Protein AF-A0A5K1FP67-F1 (afdb_monomer_lite)

Radius of gyration: 22.07 Å; chains: 1; bounding box: 69×17×46 Å

Sequence (74 aa):
FVQLTPHISFLPTVFLLTQLLGFLLSLYYFLQPKFGGNIIDIVSKDVRTPEQQATALAAVQNTIFSIMLIVVIG

pLDDT: mean 81.23, std 12.33, range [42.84, 94.5]

Secondary structure (DSSP, 8-state):
-----SSSSHHHHHHHHHHHHHHHHHHHHHHIIIIIHHHHHHHTS---SHHHHHHHHHHHHHHHHHHHHHHHH-

Structure (mmCIF, N/CA/C/O backbone):
data_AF-A0A5K1FP67-F1
#
_entry.id   AF-A0A5K1FP67-F1
#
loop_
_atom_site.group_PDB
_atom_site.id
_atom_site.type_symbol
_atom_site.label_atom_id
_atom_site.label_alt_id
_atom_site.label_comp_id
_atom_site.label_asym_id
_atom_site.label_entity_id
_atom_site.label_seq_id
_atom_site.pdbx_PDB_ins_code
_atom_site.Cartn_x
_atom_site.Cartn_y
_atom_site.Cartn_z
_atom_site.occupancy
_atom_site.B_iso_or_equiv
_atom_site.auth_seq_id
_atom_site.auth_comp_id
_atom_site.auth_asym_id
_atom_site.auth_atom_id
_atom_site.pdbx_PDB_model_num
ATOM 1 N N . PHE A 1 1 ? 50.116 -4.812 -25.895 1.00 42.84 1 PHE A N 1
ATOM 2 C CA . PHE A 1 1 ? 48.656 -4.621 -25.952 1.00 42.84 1 PHE A CA 1
ATOM 3 C C . PHE A 1 1 ? 48.116 -4.638 -24.532 1.00 42.84 1 PHE A C 1
ATOM 5 O O . PHE A 1 1 ? 47.888 -5.699 -23.973 1.00 42.84 1 PHE A O 1
ATOM 12 N N . VAL A 1 2 ? 48.056 -3.461 -23.907 1.00 43.97 2 VAL A N 1
ATOM 13 C CA . VAL A 1 2 ? 47.566 -3.289 -22.535 1.00 43.97 2 VAL A CA 1
ATOM 14 C C . VAL A 1 2 ? 46.041 -3.392 -22.573 1.00 43.97 2 VAL A C 1
ATOM 16 O O . VAL A 1 2 ? 45.388 -2.587 -23.232 1.00 43.97 2 VAL A O 1
ATOM 19 N N . GLN A 1 3 ? 45.479 -4.395 -21.903 1.00 53.31 3 GLN A N 1
ATOM 20 C CA . GLN A 1 3 ? 44.036 -4.580 -21.788 1.00 53.31 3 GLN A CA 1
ATOM 21 C C . GLN A 1 3 ? 43.495 -3.645 -20.688 1.00 53.31 3 GLN A C 1
ATOM 23 O O . GLN A 1 3 ? 43.377 -4.026 -19.527 1.00 53.31 3 GLN A O 1
ATOM 28 N N . LEU A 1 4 ? 43.213 -2.388 -21.037 1.00 55.59 4 LEU A N 1
ATOM 29 C CA . LEU A 1 4 ? 42.536 -1.424 -20.161 1.00 55.59 4 LEU A CA 1
ATOM 30 C C . LEU A 1 4 ? 41.024 -1.489 -20.390 1.00 55.59 4 LEU A C 1
ATOM 32 O O . LEU A 1 4 ? 40.526 -0.766 -21.242 1.00 55.59 4 LEU A O 1
ATOM 36 N N . THR A 1 5 ? 40.290 -2.297 -19.619 1.00 61.88 5 THR A N 1
ATOM 37 C CA . THR A 1 5 ? 38.878 -1.982 -19.305 1.00 61.88 5 THR A CA 1
ATOM 38 C C . THR A 1 5 ? 38.328 -2.865 -18.183 1.00 61.88 5 THR A C 1
ATOM 40 O O . THR A 1 5 ? 38.116 -4.056 -18.405 1.00 61.88 5 THR A O 1
ATOM 43 N N . PRO A 1 6 ? 37.995 -2.269 -17.022 1.00 53.00 6 PRO A N 1
ATOM 44 C CA . PRO A 1 6 ? 36.821 -2.725 -16.281 1.00 53.00 6 PRO A CA 1
ATOM 45 C C . PRO A 1 6 ? 35.979 -1.550 -15.737 1.00 53.00 6 PRO A C 1
ATOM 47 O O . PRO A 1 6 ? 35.529 -1.592 -14.600 1.00 53.00 6 PRO A O 1
ATOM 50 N N . HIS A 1 7 ? 35.766 -0.480 -16.517 1.00 55.53 7 HIS A N 1
ATOM 51 C CA . HIS A 1 7 ? 34.970 0.682 -16.065 1.00 55.53 7 HIS A CA 1
ATOM 52 C C . HIS A 1 7 ? 33.637 0.902 -16.809 1.00 55.53 7 HIS A C 1
ATOM 54 O O . HIS A 1 7 ? 32.858 1.757 -16.401 1.00 55.53 7 HIS A O 1
ATOM 60 N N . ILE A 1 8 ? 33.321 0.125 -17.855 1.00 55.12 8 ILE A N 1
ATOM 61 C CA . ILE A 1 8 ? 32.127 0.357 -18.705 1.00 55.12 8 ILE A CA 1
ATOM 62 C C . ILE A 1 8 ? 30.920 -0.534 -18.329 1.00 55.12 8 ILE A C 1
ATOM 64 O O . ILE A 1 8 ? 29.805 -0.307 -18.785 1.00 55.12 8 ILE A O 1
ATOM 68 N N . SER A 1 9 ? 31.079 -1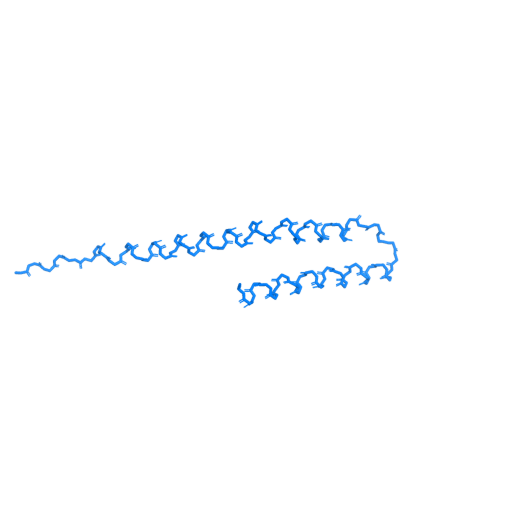.495 -17.419 1.00 57.31 9 SER A N 1
ATOM 69 C CA . SER A 1 9 ? 29.990 -2.366 -16.934 1.00 57.31 9 SER A CA 1
ATOM 70 C C . SER A 1 9 ? 29.198 -1.798 -15.743 1.00 57.31 9 SER A C 1
ATOM 72 O O . SER A 1 9 ? 28.184 -2.373 -15.358 1.00 57.31 9 SER A O 1
ATOM 74 N N . PHE A 1 10 ? 29.616 -0.664 -15.167 1.00 59.03 10 PHE A N 1
ATOM 75 C CA . PHE A 1 10 ? 28.963 -0.060 -13.992 1.00 59.03 10 PHE A CA 1
ATOM 76 C C . PHE A 1 10 ? 27.778 0.853 -14.361 1.00 59.03 10 PHE A C 1
ATOM 78 O O . PHE A 1 10 ? 26.777 0.916 -13.649 1.00 59.03 10 PHE A O 1
ATOM 85 N N . LEU A 1 11 ? 27.868 1.523 -15.512 1.00 69.50 11 LEU A N 1
ATOM 86 C CA . LEU A 1 11 ? 26.875 2.482 -15.997 1.00 69.50 11 LEU A CA 1
ATOM 87 C C . LEU A 1 11 ? 25.475 1.881 -16.265 1.00 69.50 11 LEU A C 1
ATOM 89 O O . LEU A 1 11 ? 24.496 2.479 -15.815 1.00 69.50 11 LEU A O 1
ATOM 93 N N . PRO A 1 12 ? 25.327 0.711 -16.925 1.00 81.62 12 PRO A N 1
ATOM 94 C CA . PRO A 1 12 ? 24.003 0.140 -17.180 1.00 81.62 12 PRO A CA 1
ATOM 95 C C . PRO A 1 12 ? 23.334 -0.383 -15.903 1.00 81.62 12 PRO A C 1
ATOM 97 O O . PRO A 1 12 ? 22.120 -0.269 -15.760 1.00 81.62 12 PRO A O 1
ATOM 100 N N . THR A 1 13 ? 24.111 -0.901 -14.950 1.00 83.06 13 THR A N 1
ATOM 101 C CA . THR A 1 13 ? 23.588 -1.407 -13.673 1.00 83.06 13 THR A CA 1
ATOM 102 C C . THR A 1 13 ? 23.041 -0.274 -12.812 1.00 83.06 13 THR A C 1
ATOM 104 O O . THR A 1 13 ? 21.924 -0.367 -12.313 1.00 83.06 13 THR A O 1
ATOM 107 N N . VAL A 1 14 ? 23.786 0.830 -12.679 1.00 85.56 14 VAL A N 1
ATOM 108 C CA . VAL A 1 14 ? 23.318 2.012 -11.937 1.00 85.56 14 VAL A CA 1
ATOM 109 C C . VAL A 1 14 ? 22.083 2.620 -12.602 1.00 85.56 14 VAL A C 1
ATOM 111 O O . VAL A 1 14 ? 21.139 2.978 -11.903 1.00 85.56 14 VAL A O 1
ATOM 114 N N . PHE A 1 15 ? 22.041 2.674 -13.937 1.00 87.56 15 PHE A N 1
ATOM 115 C CA . PHE A 1 15 ? 20.857 3.120 -14.672 1.00 87.56 15 PHE A CA 1
ATOM 116 C C . PHE A 1 15 ? 19.633 2.229 -14.406 1.00 87.56 15 PHE A C 1
ATOM 118 O O . PHE A 1 15 ? 18.545 2.738 -14.161 1.00 87.56 15 PHE A O 1
ATOM 125 N N . LEU A 1 16 ? 19.790 0.903 -14.383 1.00 88.44 16 LEU A N 1
ATOM 126 C CA . LEU A 1 16 ? 18.684 -0.007 -14.069 1.00 88.44 16 LEU A CA 1
ATOM 127 C C . LEU A 1 16 ? 18.155 0.193 -12.642 1.00 88.44 16 LEU A C 1
ATOM 129 O O . LEU A 1 16 ? 16.945 0.177 -12.423 1.00 88.44 16 LEU A O 1
ATOM 133 N N . LEU A 1 17 ? 19.052 0.415 -11.677 1.00 91.81 17 LEU A N 1
ATOM 134 C CA . LEU A 1 17 ? 18.677 0.646 -10.282 1.00 91.81 17 LEU A CA 1
ATOM 135 C C . LEU A 1 17 ? 17.913 1.960 -10.097 1.00 91.81 17 LEU A C 1
ATOM 137 O O . LEU A 1 17 ? 16.949 1.995 -9.334 1.00 91.81 17 LEU A O 1
ATOM 141 N N . THR A 1 18 ? 18.296 3.030 -10.800 1.00 90.88 18 THR A N 1
ATOM 142 C CA . THR A 1 18 ? 17.573 4.307 -10.718 1.00 90.88 18 THR A CA 1
ATOM 143 C C . THR A 1 18 ? 16.193 4.227 -11.369 1.00 90.88 18 THR A C 1
ATOM 145 O O . THR A 1 18 ? 15.240 4.777 -10.817 1.00 90.88 18 THR A O 1
ATOM 148 N N . GLN A 1 19 ? 16.050 3.493 -12.478 1.00 91.75 19 GLN A N 1
ATOM 149 C CA . GLN A 1 19 ? 14.747 3.233 -13.104 1.00 91.75 19 GLN A CA 1
ATOM 150 C C . GLN A 1 19 ? 13.836 2.393 -12.200 1.00 91.75 19 GLN A C 1
ATOM 152 O O . GLN A 1 19 ? 12.674 2.743 -11.996 1.00 91.75 19 GLN A O 1
ATOM 157 N N . LEU A 1 20 ? 14.370 1.324 -11.600 1.00 91.56 20 LEU A N 1
ATOM 158 C CA . LEU A 1 20 ? 13.630 0.488 -10.654 1.00 91.56 20 LEU A CA 1
ATOM 159 C C . LEU A 1 20 ? 13.171 1.299 -9.435 1.00 91.56 20 LEU A C 1
ATOM 161 O O . LEU A 1 20 ? 12.011 1.217 -9.038 1.00 91.56 20 LEU A O 1
ATOM 165 N N . LEU A 1 21 ? 14.052 2.130 -8.873 1.00 94.50 21 LEU A N 1
ATOM 166 C CA . LEU A 1 21 ? 13.702 3.007 -7.760 1.00 94.50 21 LEU A CA 1
ATOM 167 C C . LEU A 1 21 ? 12.592 3.996 -8.148 1.00 94.50 21 LEU A C 1
ATOM 169 O O . LEU A 1 21 ? 11.641 4.167 -7.390 1.00 94.50 21 LEU A O 1
ATOM 173 N N . GLY A 1 22 ? 12.678 4.609 -9.332 1.00 93.00 22 GLY A N 1
ATOM 174 C CA . GLY A 1 22 ? 11.650 5.519 -9.839 1.00 93.00 22 GLY A CA 1
ATOM 175 C C . GLY A 1 22 ? 10.283 4.847 -9.985 1.00 93.00 22 GLY A C 1
ATOM 176 O O . GLY A 1 22 ? 9.269 5.416 -9.577 1.00 93.00 22 GLY A O 1
ATOM 177 N N . PHE A 1 23 ? 10.258 3.613 -10.491 1.00 88.81 23 PHE A N 1
ATOM 178 C CA . PHE A 1 23 ? 9.034 2.820 -10.602 1.00 88.81 23 PHE A CA 1
ATOM 179 C C . PHE A 1 23 ? 8.417 2.519 -9.229 1.00 88.81 23 PHE A C 1
ATOM 181 O O . PHE A 1 23 ? 7.235 2.785 -9.011 1.00 88.81 23 PHE A O 1
ATOM 188 N N . LEU A 1 24 ? 9.223 2.045 -8.272 1.00 89.56 24 LEU A N 1
ATOM 189 C CA . LEU A 1 24 ? 8.756 1.748 -6.913 1.00 89.56 24 LEU A CA 1
ATOM 190 C C . LEU A 1 24 ? 8.217 2.995 -6.200 1.00 89.56 24 LEU A C 1
ATOM 192 O O . LEU A 1 24 ? 7.187 2.925 -5.530 1.00 89.56 24 LEU A O 1
ATOM 196 N N . LEU A 1 25 ? 8.878 4.143 -6.368 1.00 92.00 25 LEU A N 1
ATOM 197 C CA . LEU A 1 25 ? 8.422 5.413 -5.803 1.00 92.00 25 LEU A CA 1
ATOM 198 C C . LEU A 1 25 ? 7.098 5.865 -6.426 1.00 92.00 25 LEU A C 1
ATOM 200 O O . LEU A 1 25 ? 6.187 6.259 -5.702 1.00 92.00 25 LEU A O 1
ATOM 204 N N . SER A 1 26 ? 6.965 5.780 -7.751 1.00 89.31 26 SER A N 1
ATOM 205 C CA . SER A 1 26 ? 5.718 6.117 -8.444 1.00 89.31 26 SER A CA 1
ATOM 206 C C . SER A 1 26 ? 4.554 5.249 -7.960 1.00 89.31 26 SER A C 1
ATOM 208 O O . SER A 1 26 ? 3.489 5.779 -7.634 1.00 89.31 26 SER A O 1
ATOM 210 N N . LEU A 1 27 ? 4.782 3.940 -7.827 1.00 86.38 27 LEU A N 1
ATOM 211 C CA . LEU A 1 27 ? 3.791 3.003 -7.309 1.00 86.38 27 LEU A CA 1
ATOM 212 C C . LEU A 1 27 ? 3.413 3.336 -5.857 1.00 86.38 27 LEU A C 1
ATOM 214 O O . LEU A 1 27 ? 2.231 3.395 -5.525 1.00 86.38 27 LEU A O 1
ATOM 218 N N . TYR A 1 28 ? 4.392 3.636 -5.001 1.00 86.81 28 TYR A N 1
ATOM 219 C CA . TYR A 1 28 ? 4.149 4.032 -3.613 1.00 86.81 28 TYR A CA 1
ATOM 220 C C . TYR A 1 28 ? 3.270 5.288 -3.510 1.00 86.81 28 TYR A C 1
ATOM 222 O O . TYR A 1 28 ? 2.252 5.271 -2.815 1.00 86.81 28 TYR A O 1
ATOM 230 N N . TYR A 1 29 ? 3.602 6.355 -4.245 1.00 87.44 29 TYR A N 1
ATOM 231 C CA . TYR A 1 29 ? 2.824 7.599 -4.224 1.00 87.44 29 TYR A CA 1
ATOM 232 C C . TYR A 1 29 ? 1.428 7.454 -4.837 1.00 87.44 29 TYR A C 1
ATOM 234 O O . TYR A 1 29 ? 0.514 8.170 -4.433 1.00 87.44 29 TYR A O 1
ATOM 242 N N . PHE A 1 30 ? 1.235 6.529 -5.778 1.00 84.75 30 PHE A N 1
ATOM 243 C CA . PHE A 1 30 ? -0.084 6.211 -6.325 1.00 84.75 30 PHE A CA 1
ATOM 244 C C . PHE A 1 30 ? -0.961 5.454 -5.315 1.00 84.75 30 PHE A C 1
ATOM 246 O O . PHE A 1 30 ? -2.148 5.752 -5.156 1.00 84.75 30 PHE A O 1
ATOM 253 N N . LEU A 1 31 ? -0.377 4.486 -4.605 1.00 81.88 31 LEU A N 1
ATOM 254 C CA . LEU A 1 31 ? -1.105 3.635 -3.666 1.00 81.88 31 LEU A CA 1
ATOM 255 C C . LEU A 1 31 ? -1.388 4.344 -2.327 1.00 81.88 31 LEU A C 1
ATOM 257 O O . LEU A 1 31 ? -2.469 4.179 -1.759 1.00 81.88 31 LEU A O 1
ATOM 261 N N . GLN A 1 32 ? -0.463 5.161 -1.819 1.00 79.56 32 GLN A N 1
ATOM 262 C CA . GLN A 1 32 ? -0.567 5.767 -0.487 1.00 79.56 32 GLN A CA 1
ATOM 263 C C . GLN A 1 32 ? -1.867 6.571 -0.245 1.00 79.56 32 GLN A C 1
ATOM 265 O O . GLN A 1 32 ? -2.547 6.283 0.742 1.00 79.56 32 GLN A O 1
ATOM 270 N N . PRO A 1 33 ? -2.279 7.537 -1.088 1.00 75.56 33 PRO A N 1
ATOM 271 C CA . PRO A 1 33 ? -3.503 8.303 -0.842 1.00 75.56 33 PRO A CA 1
ATOM 272 C C . PRO A 1 33 ? -4.772 7.466 -1.045 1.00 75.56 33 PRO A C 1
ATOM 274 O O . PRO A 1 33 ? -5.739 7.629 -0.303 1.00 75.56 33 PRO A O 1
ATOM 277 N N . LYS A 1 34 ? -4.766 6.536 -2.009 1.00 73.88 34 LYS A N 1
ATOM 278 C CA . LYS A 1 34 ? -5.932 5.705 -2.342 1.00 73.88 34 LYS A CA 1
ATOM 279 C C . LYS A 1 34 ? -6.238 4.667 -1.265 1.00 73.88 34 LYS A C 1
ATOM 281 O O . LYS A 1 34 ? -7.401 4.381 -0.999 1.00 73.88 34 LYS A O 1
ATOM 286 N N . PHE A 1 35 ? -5.201 4.116 -0.643 1.00 75.56 35 PHE A N 1
ATOM 287 C CA . PHE A 1 35 ? -5.343 3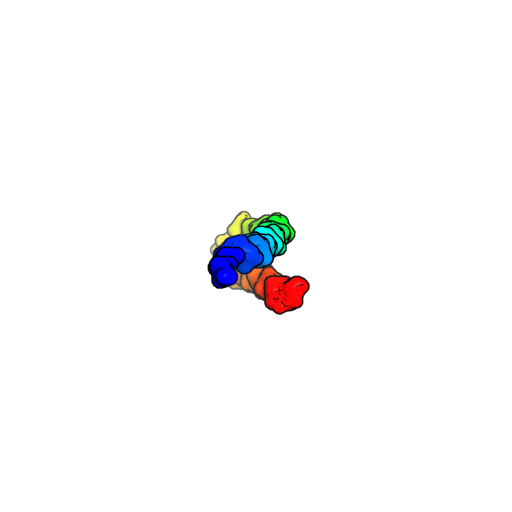.016 0.304 1.00 75.56 35 PHE A CA 1
ATOM 288 C C . PHE A 1 35 ? -5.110 3.433 1.752 1.00 75.56 35 PHE A C 1
ATOM 290 O O . PHE A 1 35 ? -5.859 3.007 2.627 1.00 75.56 35 PHE A O 1
ATOM 297 N N . GLY A 1 36 ? -4.140 4.310 2.012 1.00 73.50 36 GLY A N 1
ATOM 298 C CA . GLY A 1 36 ? -3.887 4.834 3.353 1.00 73.50 36 GLY A CA 1
ATOM 299 C C . GLY A 1 36 ? -5.083 5.616 3.893 1.00 73.50 36 GLY A C 1
ATOM 300 O O . GLY A 1 36 ? -5.541 5.339 4.997 1.00 73.50 36 GLY A O 1
ATOM 301 N N . GLY A 1 37 ? -5.652 6.524 3.090 1.00 79.31 37 GLY A N 1
ATOM 302 C CA . GLY A 1 37 ? -6.845 7.283 3.479 1.00 79.31 37 GLY A CA 1
ATOM 303 C C . GLY A 1 37 ? -8.068 6.394 3.726 1.00 79.31 37 GLY A C 1
ATOM 304 O O . GLY A 1 37 ? -8.786 6.597 4.699 1.00 79.31 37 GLY A O 1
ATOM 305 N N . ASN A 1 38 ? -8.259 5.360 2.900 1.00 79.88 38 ASN A N 1
ATOM 306 C CA . ASN A 1 38 ? -9.396 4.446 3.017 1.00 79.88 38 ASN A CA 1
ATOM 307 C C . ASN A 1 38 ? -9.291 3.543 4.259 1.00 79.88 38 ASN A C 1
ATOM 309 O O . ASN A 1 38 ? -10.280 3.338 4.952 1.00 79.88 38 ASN A O 1
ATOM 313 N N . ILE A 1 39 ? -8.093 3.039 4.586 1.00 81.25 39 ILE A N 1
ATOM 314 C CA . ILE A 1 39 ? -7.870 2.257 5.816 1.00 81.25 39 ILE A CA 1
ATOM 315 C C . ILE A 1 39 ? -8.070 3.136 7.054 1.00 81.25 39 ILE A C 1
ATOM 317 O O . ILE A 1 39 ? -8.728 2.702 7.997 1.00 81.25 39 ILE A O 1
ATOM 321 N N . ILE A 1 40 ? -7.548 4.367 7.052 1.00 80.56 40 ILE A N 1
ATOM 322 C CA . ILE A 1 40 ? -7.723 5.297 8.175 1.00 80.56 40 ILE A CA 1
ATOM 323 C C . ILE A 1 40 ? -9.206 5.627 8.376 1.00 80.56 40 ILE A C 1
ATOM 325 O O . ILE A 1 40 ? -9.660 5.568 9.510 1.00 80.56 40 ILE A O 1
ATOM 329 N N . ASP A 1 41 ? -9.974 5.879 7.311 1.00 83.31 41 ASP A N 1
ATOM 330 C CA . ASP A 1 41 ? -11.426 6.118 7.405 1.00 83.31 41 ASP A CA 1
ATOM 331 C C . ASP A 1 41 ? -12.202 4.903 7.949 1.00 83.31 41 ASP A C 1
ATOM 333 O O . ASP A 1 41 ? -13.200 5.046 8.655 1.00 83.31 41 ASP A O 1
ATOM 337 N N . ILE A 1 42 ? -11.747 3.680 7.651 1.00 84.00 42 ILE A N 1
ATOM 338 C CA . ILE A 1 42 ? -12.347 2.456 8.200 1.00 84.00 42 ILE A CA 1
ATOM 339 C C . ILE A 1 42 ? -12.043 2.324 9.698 1.00 84.00 42 ILE A C 1
ATOM 341 O O . ILE A 1 42 ? -12.947 2.022 10.473 1.00 84.00 42 ILE A O 1
ATOM 345 N N . VAL A 1 43 ? -10.792 2.547 10.111 1.00 81.12 43 VAL A N 1
ATOM 346 C CA . VAL A 1 43 ? -10.349 2.370 11.506 1.00 81.12 43 VAL A CA 1
ATOM 347 C C . VAL A 1 43 ? -10.732 3.561 12.394 1.00 81.12 43 VAL A C 1
ATOM 349 O O . VAL A 1 43 ? -10.868 3.397 13.602 1.00 81.12 43 VAL A O 1
ATOM 352 N N . SER A 1 44 ? -10.951 4.750 11.825 1.00 84.69 44 SER A N 1
ATOM 353 C CA . SER A 1 44 ? -11.404 5.928 12.576 1.00 84.69 44 SER A CA 1
ATOM 354 C C . SER A 1 44 ? -12.905 5.929 12.858 1.00 84.69 44 SER A C 1
ATOM 356 O O . SER A 1 44 ? -13.378 6.803 13.585 1.00 84.69 44 SER A O 1
ATOM 358 N N . LYS A 1 45 ? -13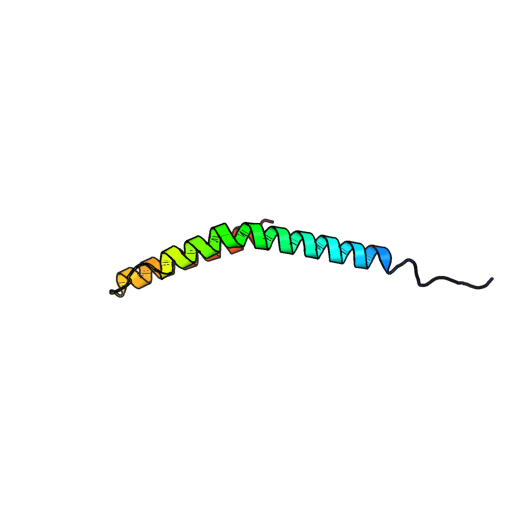.678 5.004 12.272 1.00 83.25 45 LYS A N 1
ATOM 359 C CA . LYS A 1 45 ? -15.091 4.828 12.626 1.00 83.25 45 LYS A CA 1
ATOM 360 C C . LYS A 1 45 ? -15.187 4.311 14.055 1.00 83.25 45 LYS A C 1
ATOM 362 O O . LYS A 1 45 ? -14.406 3.467 14.475 1.00 83.25 45 LYS A O 1
ATOM 367 N N . ASP A 1 46 ? -16.148 4.835 14.805 1.00 81.00 46 ASP A N 1
ATOM 368 C CA . ASP A 1 46 ? -16.378 4.421 16.186 1.00 81.00 46 ASP A CA 1
ATOM 369 C C . ASP A 1 46 ? -16.924 2.984 16.202 1.00 81.00 46 ASP A C 1
ATOM 371 O O . ASP A 1 46 ? -18.065 2.728 15.808 1.00 81.00 46 ASP A O 1
ATOM 375 N N . VAL A 1 47 ? -16.070 2.037 16.591 1.00 85.12 47 VAL A N 1
ATOM 376 C CA . VAL A 1 47 ? -16.375 0.606 16.659 1.00 85.12 47 VAL A CA 1
ATOM 377 C C . VAL A 1 47 ? -16.567 0.234 18.123 1.00 85.12 47 VAL A C 1
ATOM 379 O O . VAL A 1 47 ? -15.603 0.166 18.883 1.00 85.12 47 VAL A O 1
ATOM 382 N N . ARG A 1 48 ? -17.812 -0.020 18.527 1.00 86.81 48 ARG A N 1
ATOM 383 C CA . ARG A 1 48 ? -18.158 -0.317 19.926 1.00 86.81 48 ARG A CA 1
ATOM 384 C C . ARG A 1 48 ? -18.606 -1.754 20.150 1.00 86.81 48 ARG A C 1
ATOM 386 O O . ARG A 1 48 ? -18.538 -2.226 21.282 1.00 86.81 48 ARG A O 1
ATOM 393 N N . THR A 1 49 ? -19.064 -2.444 19.103 1.00 91.69 49 THR A N 1
ATOM 394 C CA . THR A 1 49 ? -19.520 -3.840 19.196 1.00 91.69 49 THR A CA 1
ATOM 395 C C . THR A 1 49 ? -18.624 -4.800 18.402 1.00 91.69 49 THR A C 1
ATOM 397 O O . THR A 1 49 ? -17.998 -4.389 17.417 1.00 91.69 49 THR A O 1
ATOM 400 N N . PRO A 1 50 ? -18.569 -6.090 18.784 1.00 88.31 50 PRO A N 1
ATOM 401 C CA . PRO A 1 50 ? -17.807 -7.105 18.052 1.00 88.31 50 PRO A CA 1
ATOM 402 C C . PRO A 1 50 ? -18.201 -7.226 16.570 1.00 88.31 50 PRO A C 1
ATOM 404 O O . PRO A 1 50 ? -17.347 -7.433 15.711 1.00 88.31 50 PRO A O 1
ATOM 407 N N . GLU A 1 51 ? -19.479 -7.044 16.236 1.00 88.19 51 GLU A N 1
ATOM 408 C CA . GLU A 1 51 ? -19.991 -7.125 14.861 1.00 88.19 51 GLU A CA 1
ATOM 409 C C . GLU A 1 51 ? -19.482 -5.962 13.997 1.00 88.19 51 GLU A C 1
ATOM 411 O O . GLU A 1 51 ? -19.115 -6.141 12.830 1.00 88.19 51 GLU A O 1
ATOM 416 N N . GLN A 1 52 ? -19.405 -4.763 14.580 1.00 87.75 52 GLN A N 1
ATOM 417 C CA . GLN A 1 52 ? -18.815 -3.597 13.924 1.00 87.75 52 GLN A CA 1
ATOM 418 C C . GLN A 1 52 ? -17.314 -3.810 13.689 1.00 87.75 52 GLN A C 1
ATOM 420 O O . GLN A 1 52 ? -16.797 -3.439 12.635 1.00 87.75 52 GLN A O 1
ATOM 425 N N . GLN A 1 53 ? -16.625 -4.465 14.628 1.00 87.00 53 GLN A N 1
ATOM 426 C CA . GLN A 1 53 ? -15.204 -4.781 14.502 1.00 87.00 53 GLN A CA 1
ATOM 427 C C . GLN A 1 53 ? -14.946 -5.800 13.393 1.00 87.00 53 GLN A C 1
ATOM 429 O O . GLN A 1 53 ? -14.036 -5.608 12.589 1.00 87.00 53 GLN A O 1
ATOM 434 N N . ALA A 1 54 ? -15.776 -6.843 13.299 1.00 90.00 54 ALA A N 1
ATOM 435 C CA . ALA A 1 54 ? -15.702 -7.822 12.218 1.00 90.00 54 ALA A CA 1
ATOM 436 C C . ALA A 1 54 ? -15.920 -7.166 10.843 1.00 90.00 54 ALA A C 1
ATOM 438 O O . ALA A 1 54 ? -15.198 -7.455 9.889 1.00 90.00 54 ALA A O 1
ATOM 439 N N . THR A 1 55 ? -16.865 -6.227 10.760 1.00 87.75 55 THR A N 1
ATOM 440 C CA . THR A 1 55 ? -17.156 -5.476 9.531 1.00 87.75 55 THR A CA 1
ATOM 441 C C . THR A 1 55 ? -15.995 -4.559 9.138 1.00 87.75 55 THR A C 1
ATOM 443 O O . THR A 1 55 ? -15.572 -4.554 7.980 1.00 87.75 55 THR A O 1
ATOM 446 N N . ALA A 1 56 ? -15.433 -3.817 10.096 1.00 88.25 56 ALA A N 1
ATOM 447 C CA . ALA A 1 56 ? -14.268 -2.967 9.864 1.00 88.25 56 ALA A CA 1
ATOM 448 C C . ALA A 1 56 ? -13.047 -3.796 9.433 1.00 88.25 56 ALA A C 1
ATOM 450 O O . ALA A 1 56 ? -12.365 -3.449 8.470 1.00 88.25 56 ALA A O 1
ATOM 451 N N . LEU A 1 57 ? -12.812 -4.938 10.082 1.00 90.06 57 LEU A N 1
ATOM 452 C CA . LEU A 1 57 ? -11.726 -5.850 9.738 1.00 90.06 57 LEU A CA 1
ATOM 453 C C . LEU A 1 57 ? -11.874 -6.405 8.315 1.00 90.06 57 LEU A C 1
ATOM 455 O O . LEU A 1 57 ? -10.903 -6.395 7.559 1.00 90.06 57 LEU A O 1
ATOM 459 N N . ALA A 1 58 ? -13.076 -6.834 7.922 1.00 91.50 58 ALA A N 1
ATOM 460 C CA . ALA A 1 58 ? -13.344 -7.309 6.565 1.00 91.50 58 ALA A CA 1
ATOM 461 C C . ALA A 1 58 ? -13.092 -6.211 5.515 1.00 91.50 58 ALA A C 1
ATOM 463 O O . ALA A 1 58 ? -12.493 -6.471 4.470 1.00 91.50 58 ALA A O 1
ATOM 464 N N . ALA A 1 59 ? -13.478 -4.966 5.810 1.00 89.25 59 ALA A N 1
ATOM 465 C CA . ALA A 1 59 ? -13.236 -3.828 4.926 1.00 89.25 59 ALA A CA 1
ATOM 466 C C . ALA A 1 59 ? -11.736 -3.499 4.781 1.00 89.25 59 ALA A C 1
ATOM 468 O O . ALA A 1 59 ? -11.263 -3.249 3.666 1.00 89.25 59 ALA A O 1
ATOM 469 N N . VAL A 1 60 ? -10.965 -3.556 5.874 1.00 89.62 60 VAL A N 1
ATOM 470 C CA . VAL A 1 60 ? -9.500 -3.402 5.830 1.00 89.62 60 VAL A CA 1
ATOM 471 C C . VAL A 1 60 ? -8.867 -4.527 5.012 1.00 89.62 60 VAL A C 1
ATOM 473 O O . VAL A 1 60 ? -8.064 -4.253 4.121 1.00 89.62 60 VAL A O 1
ATOM 476 N N . GLN A 1 61 ? -9.254 -5.782 5.254 1.00 90.50 61 GLN A N 1
ATOM 477 C CA . GLN A 1 61 ? -8.723 -6.936 4.522 1.00 90.50 61 GLN A CA 1
ATOM 478 C C . GLN A 1 61 ? -8.997 -6.836 3.019 1.00 90.50 61 GLN A C 1
ATOM 480 O O . GLN A 1 61 ? -8.080 -7.030 2.225 1.00 90.50 61 GLN A O 1
ATOM 485 N N . ASN A 1 62 ? -10.212 -6.456 2.614 1.00 90.56 62 ASN A N 1
ATOM 486 C CA . ASN A 1 62 ? -10.553 -6.262 1.204 1.00 90.56 62 ASN A CA 1
ATOM 487 C C . ASN A 1 62 ? -9.731 -5.133 0.552 1.00 90.56 62 ASN A C 1
ATOM 489 O O . ASN A 1 62 ? -9.304 -5.234 -0.602 1.00 90.56 62 ASN A O 1
ATOM 493 N N . THR A 1 63 ? -9.459 -4.071 1.315 1.00 88.62 63 THR A N 1
ATOM 494 C CA . THR A 1 63 ? -8.604 -2.959 0.881 1.00 88.62 63 THR A CA 1
ATOM 495 C C . THR A 1 63 ? -7.161 -3.432 0.667 1.00 88.62 63 THR A C 1
ATOM 497 O O . THR A 1 63 ? -6.592 -3.176 -0.391 1.00 88.62 63 THR A O 1
ATOM 500 N N . ILE A 1 64 ? -6.592 -4.197 1.606 1.00 87.81 64 ILE A N 1
ATOM 501 C CA . ILE A 1 64 ? -5.252 -4.797 1.473 1.00 87.81 64 ILE A CA 1
ATOM 502 C C . ILE A 1 64 ? -5.198 -5.773 0.293 1.00 87.81 64 ILE A C 1
ATOM 504 O O . ILE A 1 64 ? -4.240 -5.752 -0.478 1.00 87.81 64 ILE A O 1
ATOM 508 N N . PHE A 1 65 ? -6.229 -6.598 0.108 1.00 90.75 65 PHE A N 1
ATOM 509 C CA . PHE A 1 65 ? -6.294 -7.551 -0.999 1.00 90.75 65 PHE A CA 1
ATOM 510 C C . PHE A 1 65 ? -6.308 -6.840 -2.358 1.00 90.75 65 PHE A C 1
ATOM 512 O O . PHE A 1 65 ? -5.630 -7.266 -3.289 1.00 90.75 65 PHE A O 1
ATOM 519 N N . SER A 1 66 ? -6.999 -5.700 -2.450 1.00 87.06 66 SER A N 1
ATOM 520 C CA . SER A 1 66 ? -6.989 -4.852 -3.647 1.00 87.06 66 SER A CA 1
ATOM 521 C C . SER A 1 66 ? -5.600 -4.272 -3.940 1.00 87.06 66 SER A C 1
ATOM 523 O O . SER A 1 66 ? -5.192 -4.236 -5.098 1.00 87.06 66 SER A O 1
ATOM 525 N N . ILE A 1 67 ? -4.848 -3.858 -2.911 1.00 86.25 67 ILE A N 1
ATOM 526 C CA . ILE A 1 67 ? -3.453 -3.405 -3.069 1.00 86.25 67 ILE A CA 1
ATOM 527 C C . ILE A 1 67 ? -2.590 -4.544 -3.598 1.00 86.25 67 ILE A C 1
ATOM 529 O O . ILE A 1 67 ? -1.879 -4.366 -4.582 1.00 86.25 67 ILE A O 1
ATOM 533 N N . MET A 1 68 ? -2.672 -5.712 -2.957 1.00 87.06 68 MET A N 1
ATOM 534 C CA . MET A 1 68 ? -1.913 -6.895 -3.357 1.00 87.06 68 MET A CA 1
ATOM 535 C C . MET A 1 68 ? -2.203 -7.270 -4.809 1.00 87.06 68 MET A C 1
ATOM 537 O O . MET A 1 68 ? -1.275 -7.539 -5.562 1.00 87.06 68 MET A O 1
ATOM 541 N N . LEU A 1 69 ? -3.470 -7.222 -5.229 1.00 89.12 69 LEU A N 1
ATOM 54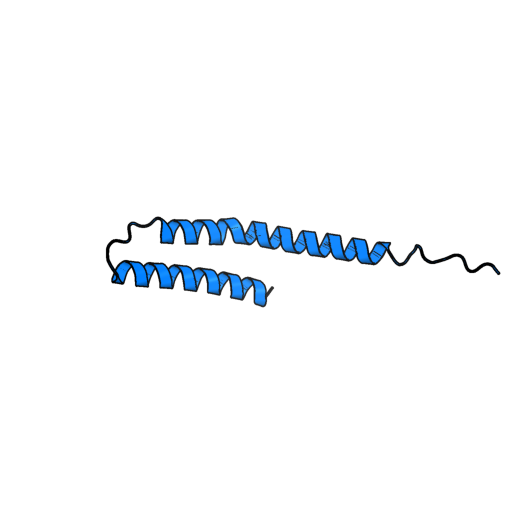2 C CA . LEU A 1 69 ? -3.862 -7.506 -6.606 1.00 89.12 69 L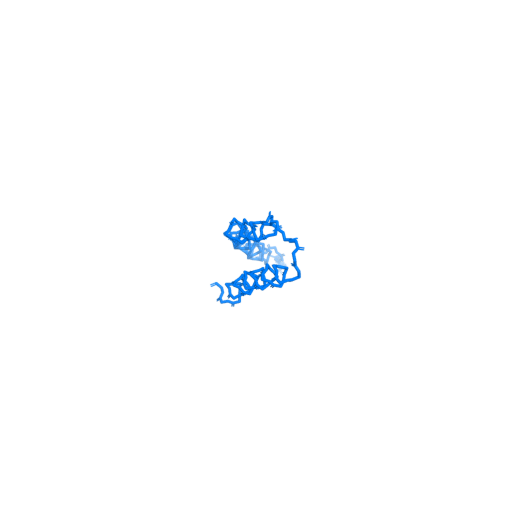EU A CA 1
ATOM 543 C C . LEU A 1 69 ? -3.236 -6.518 -7.601 1.00 89.12 69 LEU A C 1
ATOM 545 O O . LEU A 1 69 ? -2.704 -6.951 -8.617 1.00 89.12 69 LEU A O 1
ATOM 549 N N . ILE A 1 70 ?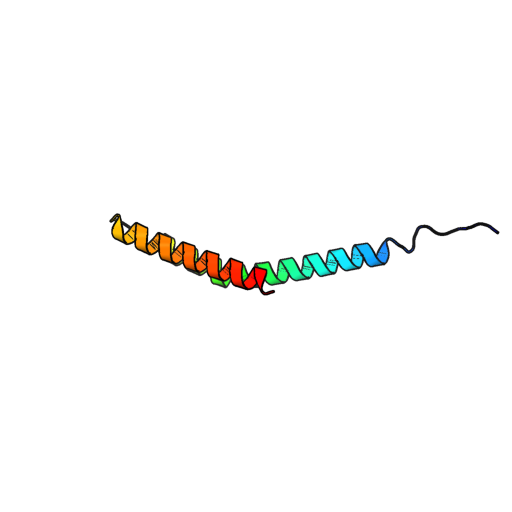 -3.252 -5.214 -7.301 1.00 84.81 70 ILE A N 1
ATOM 550 C CA . ILE A 1 70 ? -2.617 -4.194 -8.153 1.00 84.81 70 ILE A CA 1
ATOM 551 C C . ILE A 1 70 ? -1.112 -4.446 -8.260 1.00 84.81 70 ILE A C 1
ATOM 553 O O . ILE A 1 70 ? -0.574 -4.457 -9.358 1.00 84.81 70 ILE A O 1
ATOM 557 N N . VAL A 1 71 ? -0.441 -4.703 -7.136 1.00 81.88 71 VAL A N 1
ATOM 558 C CA . VAL A 1 71 ? 1.009 -4.949 -7.107 1.00 81.88 71 VAL A CA 1
ATOM 559 C C . VAL A 1 71 ? 1.393 -6.225 -7.868 1.00 81.88 71 VAL A C 1
ATOM 561 O O . VAL A 1 71 ? 2.434 -6.253 -8.515 1.00 81.88 71 VAL A O 1
ATOM 564 N N . VAL A 1 72 ? 0.574 -7.280 -7.794 1.00 85.19 72 VAL A N 1
ATOM 565 C CA . VAL A 1 72 ? 0.828 -8.563 -8.475 1.00 85.19 72 VAL A CA 1
ATOM 566 C C . VAL A 1 72 ? 0.561 -8.479 -9.977 1.00 85.19 72 VAL A C 1
ATOM 568 O O . VAL A 1 72 ? 1.291 -9.094 -10.751 1.00 85.19 72 VAL A O 1
ATOM 571 N N . ILE A 1 73 ? -0.481 -7.754 -10.392 1.00 87.38 73 ILE A N 1
ATOM 572 C CA . ILE A 1 73 ? -0.807 -7.572 -11.813 1.00 87.38 73 ILE A CA 1
ATOM 573 C C . ILE A 1 73 ? 0.201 -6.630 -12.492 1.00 87.38 73 ILE A C 1
ATOM 575 O O . ILE A 1 73 ? 0.558 -6.886 -13.643 1.00 87.38 73 ILE A O 1
ATOM 579 N N . GLY A 1 74 ? 0.706 -5.621 -11.770 1.00 62.59 74 GLY A N 1
ATOM 580 C CA . GLY A 1 74 ? 1.646 -4.618 -12.284 1.00 62.59 74 GLY A CA 1
ATOM 581 C C . GLY A 1 74 ? 0.947 -3.370 -12.795 1.00 62.59 74 GLY A C 1
ATOM 582 O O . GLY A 1 74 ? 0.193 -3.478 -13.787 1.00 62.59 74 GLY A O 1
#

Organism: NCBI:txid210225

Foldseek 3Di:
DDPDDDPPVVVVVVVVVVVVVVVVVVLCVVLCVVQVVQLCVLVVPDDDDPVSVVVSVVSNVVSVVVSVVVVVVD